Protein AF-A0A970GEF2-F1 (afdb_monomer)

Secondary structure (DSSP, 8-state):
---EEEEEEEESSS---TT-GGG-SEEEEEEE--TTTS-S---------HHHHHHTTSS--EEEEEEEEPP-SS-------HHHHHHHHH--------PPP-

pLDDT: mean 78.09, std 17.2, range [37.41, 96.44]

Mean predicted aligned error: 8.72 Å

Solvent-accessible surface area (backbone atoms only — not comparable to full-atom values): 6798 Å² total; per-residue (Å²): 111,66,31,31,41,39,36,43,37,35,16,80,48,84,73,66,46,95,89,38,75,89,36,38,78,50,75,49,76,45,82,41,67,14,51,77,80,44,62,77,89,79,89,79,90,79,86,74,53,74,74,63,53,56,54,73,75,46,98,51,72,34,77,46,81,50,78,46,68,56,90,62,102,55,92,78,89,83,89,75,52,75,66,54,58,48,43,73,74,63,68,78,78,84,83,86,82,87,81,78,89,130

Structure (mmCIF, N/CA/C/O backbone):
data_AF-A0A970GEF2-F1
#
_entry.id   AF-A0A970GEF2-F1
#
loop_
_atom_site.group_PDB
_atom_site.id
_atom_site.type_symbol
_atom_site.label_atom_id
_atom_site.label_alt_id
_atom_site.label_comp_id
_atom_site.label_asym_id
_atom_site.label_entity_id
_atom_site.label_seq_id
_atom_site.pdbx_PDB_ins_code
_atom_site.Cartn_x
_atom_site.Cartn_y
_atom_site.Cartn_z
_atom_site.occupancy
_atom_site.B_iso_or_equiv
_atom_site.auth_seq_id
_atom_site.auth_comp_id
_atom_site.auth_asym_id
_atom_site.auth_atom_id
_atom_site.pdbx_PDB_model_num
ATOM 1 N N . PRO A 1 1 ? 9.587 2.427 -17.587 1.00 60.75 1 PRO A N 1
ATOM 2 C CA . PRO A 1 1 ? 10.139 1.088 -17.905 1.00 60.75 1 PRO A CA 1
ATOM 3 C C . PRO A 1 1 ? 10.499 0.202 -16.693 1.00 60.75 1 PRO A C 1
ATOM 5 O O . PRO A 1 1 ? 10.975 -0.902 -16.916 1.00 60.75 1 PRO A O 1
ATOM 8 N N . ILE A 1 2 ? 10.264 0.628 -15.445 1.00 75.81 2 ILE A N 1
ATOM 9 C CA . ILE A 1 2 ? 10.577 -0.164 -14.243 1.00 75.81 2 ILE A CA 1
ATOM 10 C C . ILE A 1 2 ? 9.296 -0.784 -13.672 1.00 75.81 2 ILE A C 1
ATOM 12 O O . ILE A 1 2 ? 8.264 -0.109 -13.654 1.00 75.81 2 ILE A O 1
ATOM 16 N N . GLY A 1 3 ? 9.345 -2.063 -13.294 1.00 84.12 3 GLY A N 1
ATOM 17 C CA . GLY A 1 3 ? 8.289 -2.712 -12.518 1.00 84.12 3 GLY A CA 1
ATOM 18 C C . GLY A 1 3 ? 8.432 -2.410 -11.025 1.00 84.12 3 GLY A C 1
ATOM 19 O O . GLY A 1 3 ? 9.429 -1.836 -10.578 1.00 84.12 3 GLY A O 1
ATOM 20 N N . ALA A 1 4 ? 7.426 -2.767 -10.238 1.00 86.25 4 ALA A N 1
ATOM 21 C CA . ALA A 1 4 ? 7.445 -2.619 -8.790 1.00 86.25 4 ALA A CA 1
ATOM 22 C C . ALA A 1 4 ? 6.549 -3.658 -8.105 1.00 86.25 4 ALA A C 1
ATOM 24 O O . ALA A 1 4 ? 5.635 -4.209 -8.708 1.00 86.25 4 ALA A O 1
ATOM 25 N N . SER A 1 5 ? 6.764 -3.861 -6.809 1.00 88.25 5 SER A N 1
ATOM 26 C CA . SER A 1 5 ? 5.754 -4.402 -5.901 1.00 88.25 5 SER A CA 1
ATOM 27 C C . SER A 1 5 ? 5.128 -3.257 -5.108 1.00 88.25 5 SER A C 1
ATOM 29 O O . SER A 1 5 ? 5.831 -2.385 -4.586 1.00 88.25 5 SER A O 1
ATOM 31 N N . ALA A 1 6 ? 3.801 -3.256 -5.020 1.00 87.88 6 ALA A N 1
ATOM 32 C CA . ALA A 1 6 ? 3.032 -2.379 -4.156 1.00 87.88 6 ALA A CA 1
ATOM 33 C C . ALA A 1 6 ? 2.423 -3.179 -3.006 1.00 87.88 6 ALA A C 1
ATOM 35 O O . ALA A 1 6 ? 1.785 -4.209 -3.214 1.00 87.88 6 ALA A O 1
ATOM 36 N N . LYS A 1 7 ? 2.577 -2.660 -1.790 1.00 91.50 7 LYS A N 1
ATOM 37 C CA . LYS A 1 7 ? 1.964 -3.194 -0.576 1.00 91.50 7 LYS A CA 1
ATOM 38 C C . LYS A 1 7 ? 0.987 -2.182 0.007 1.00 91.50 7 LYS A C 1
ATOM 40 O O . LYS A 1 7 ? 1.318 -1.009 0.187 1.00 91.50 7 LYS A O 1
ATOM 45 N N . LEU A 1 8 ? -0.210 -2.664 0.305 1.00 90.69 8 LEU A N 1
ATOM 46 C CA . LEU A 1 8 ? -1.328 -1.947 0.901 1.00 90.69 8 LEU A CA 1
ATOM 47 C C . LEU A 1 8 ? -1.533 -2.479 2.314 1.00 90.69 8 LEU A C 1
ATOM 49 O O . LEU A 1 8 ? -1.858 -3.650 2.486 1.00 90.69 8 LEU A O 1
ATOM 53 N N . PHE A 1 9 ? -1.358 -1.631 3.316 1.00 93.81 9 PHE A N 1
ATOM 54 C CA . PHE A 1 9 ? -1.554 -1.979 4.721 1.00 93.81 9 PHE A CA 1
ATOM 55 C C . PHE A 1 9 ? -2.825 -1.309 5.221 1.00 93.81 9 PHE A C 1
ATOM 57 O O . PHE A 1 9 ? -2.968 -0.099 5.046 1.00 93.81 9 PHE A O 1
ATOM 64 N N . PHE A 1 10 ? -3.713 -2.069 5.857 1.00 93.81 10 PHE A N 1
ATOM 65 C CA . PHE A 1 10 ? -4.986 -1.571 6.377 1.00 93.81 10 PHE A CA 1
ATOM 66 C C . PHE A 1 10 ? -5.030 -1.704 7.894 1.00 93.81 10 PHE A C 1
ATOM 68 O O . PHE A 1 10 ? -4.657 -2.744 8.437 1.00 93.81 10 PHE A O 1
ATOM 75 N N . SER A 1 11 ? -5.488 -0.660 8.582 1.00 94.44 11 SER A N 1
ATOM 76 C CA . SER A 1 11 ? -5.602 -0.642 10.041 1.00 94.44 11 SER A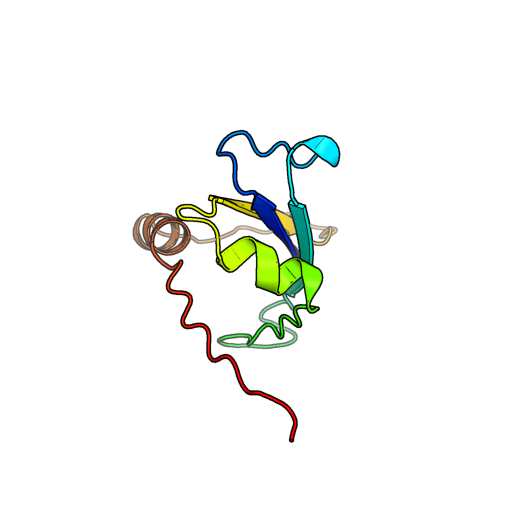 CA 1
ATOM 77 C C . SER A 1 11 ? -6.826 0.145 10.491 1.00 94.44 11 SER A C 1
ATOM 79 O O . SER A 1 11 ? -7.204 1.123 9.854 1.00 94.44 11 SER A O 1
ATOM 81 N N . THR A 1 12 ? -7.422 -0.221 11.620 1.00 93.56 12 THR A N 1
ATOM 82 C CA . THR A 1 12 ? -8.426 0.612 12.307 1.00 93.56 12 THR A CA 1
ATOM 83 C C . THR A 1 12 ? -7.789 1.712 13.161 1.00 93.56 12 THR A C 1
ATOM 85 O O . THR A 1 12 ? -8.489 2.525 13.761 1.00 93.56 12 THR A O 1
ATOM 88 N N . THR A 1 13 ? -6.453 1.772 13.204 1.00 93.00 13 THR A N 1
ATOM 89 C CA . THR A 1 13 ? -5.687 2.806 13.907 1.00 93.00 13 THR A CA 1
ATOM 90 C C . THR A 1 13 ? -4.741 3.536 12.946 1.00 93.00 13 THR A C 1
ATOM 92 O O . THR A 1 13 ? -4.265 2.947 11.975 1.00 93.00 13 THR A O 1
ATOM 95 N N . PRO A 1 14 ? -4.431 4.822 13.184 1.00 91.50 14 PRO A N 1
ATOM 96 C CA . PRO A 1 14 ? -3.645 5.618 12.238 1.00 91.50 14 PRO A CA 1
ATOM 97 C C . PRO A 1 14 ? -2.145 5.277 12.213 1.00 91.50 14 PRO A C 1
ATOM 99 O O . PRO A 1 14 ? -1.452 5.605 11.251 1.00 91.50 14 PRO A O 1
ATOM 102 N N . ALA A 1 15 ? -1.613 4.647 13.262 1.00 93.44 15 ALA A N 1
ATOM 103 C CA . ALA A 1 15 ? -0.176 4.455 13.457 1.00 93.44 15 ALA A CA 1
ATOM 104 C C 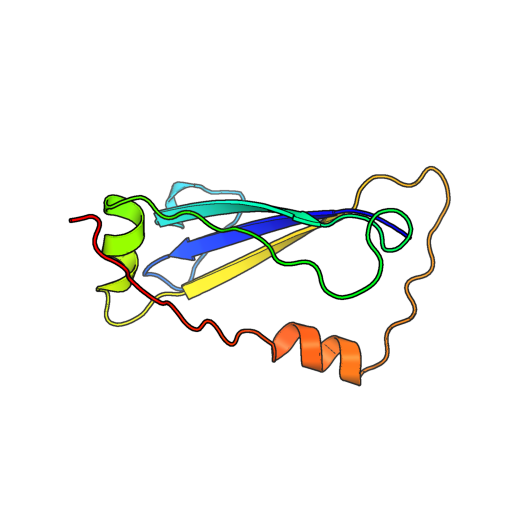. ALA A 1 15 ? 0.355 3.182 12.769 1.00 93.44 15 ALA A C 1
ATOM 106 O O . ALA A 1 15 ? 0.883 2.290 13.426 1.00 93.44 15 ALA A O 1
ATOM 107 N N . ILE A 1 16 ? 0.224 3.099 11.441 1.00 94.94 16 ILE A N 1
ATOM 108 C CA . ILE A 1 16 ? 0.695 1.947 10.655 1.00 94.94 16 ILE A CA 1
ATOM 109 C C . ILE A 1 16 ? 2.221 1.994 10.485 1.00 94.94 16 ILE A C 1
ATOM 111 O O . ILE A 1 16 ? 2.740 2.895 9.820 1.00 94.94 16 ILE A O 1
ATOM 115 N N . ASP A 1 17 ? 2.928 0.982 10.988 1.00 94.12 17 ASP A N 1
ATOM 116 C CA . ASP A 1 17 ? 4.343 0.704 10.718 1.00 94.12 17 ASP A CA 1
ATOM 117 C C . ASP A 1 17 ? 4.477 -0.538 9.823 1.00 94.12 17 ASP A C 1
ATOM 119 O O . ASP A 1 17 ? 4.143 -1.660 10.203 1.00 94.12 17 ASP A O 1
ATOM 123 N N . THR A 1 18 ? 5.013 -0.347 8.616 1.00 92.25 18 THR A N 1
ATOM 124 C CA . THR A 1 18 ? 5.153 -1.413 7.611 1.00 92.25 18 THR A CA 1
ATOM 125 C C . THR A 1 18 ? 6.133 -2.510 8.025 1.00 92.25 18 THR A C 1
ATOM 127 O O . THR A 1 18 ? 6.112 -3.588 7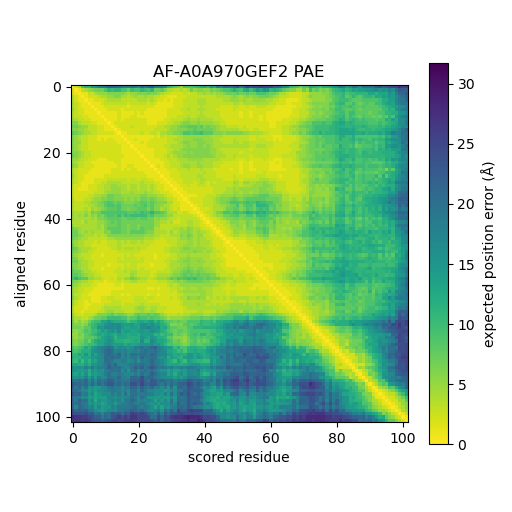.436 1.00 92.25 18 THR A O 1
ATOM 130 N N . ASN A 1 19 ? 6.984 -2.251 9.023 1.00 93.56 19 ASN A N 1
ATOM 131 C CA . ASN A 1 19 ? 7.937 -3.221 9.560 1.00 93.56 19 ASN A CA 1
ATOM 132 C C . ASN A 1 19 ? 7.406 -3.955 10.801 1.00 93.56 19 ASN A C 1
ATOM 134 O O . ASN A 1 19 ? 8.049 -4.895 11.266 1.00 93.56 19 ASN A O 1
ATOM 138 N N . ASN A 1 20 ? 6.246 -3.555 11.333 1.00 95.06 20 ASN A N 1
ATOM 139 C CA . ASN A 1 20 ? 5.654 -4.145 12.528 1.00 95.06 20 ASN A CA 1
ATOM 140 C C . ASN A 1 20 ? 4.227 -4.663 12.250 1.00 95.06 20 ASN A C 1
ATOM 142 O O . ASN A 1 20 ? 3.271 -3.880 12.283 1.00 95.06 20 ASN A O 1
ATOM 146 N N . PRO A 1 21 ? 4.057 -5.987 12.056 1.00 94.94 21 PRO A N 1
ATOM 147 C CA . PRO A 1 21 ? 2.765 -6.618 11.781 1.00 94.94 21 PRO A CA 1
ATOM 148 C C . PRO A 1 21 ? 1.666 -6.372 12.814 1.00 94.94 21 PRO A C 1
ATOM 150 O O . PRO A 1 21 ? 0.494 -6.466 12.481 1.00 94.94 21 PRO A O 1
ATOM 153 N N . SER A 1 22 ? 2.017 -6.021 14.054 1.00 96.06 22 SER A N 1
ATOM 154 C CA . SER A 1 22 ? 1.025 -5.719 15.096 1.00 96.06 22 SER A CA 1
ATOM 155 C C . SER A 1 22 ? 0.299 -4.380 14.907 1.00 96.06 22 SER A C 1
ATOM 157 O O . SER A 1 22 ? -0.683 -4.117 15.595 1.00 96.06 22 SER A O 1
ATOM 159 N N . THR A 1 23 ? 0.773 -3.523 13.996 1.00 96.12 23 THR A N 1
ATOM 160 C CA . THR A 1 23 ? 0.229 -2.166 13.792 1.00 96.12 23 THR A CA 1
ATOM 161 C C . THR A 1 23 ? -0.831 -2.080 12.690 1.00 96.12 23 THR A C 1
ATOM 163 O O . THR A 1 23 ? -1.449 -1.029 12.493 1.00 96.12 23 THR A O 1
ATOM 166 N N . TYR A 1 24 ? -1.068 -3.177 11.968 1.00 96.44 24 TYR A N 1
ATOM 167 C CA . TYR A 1 24 ? -2.065 -3.263 10.908 1.00 96.44 24 TYR A CA 1
ATOM 168 C C . TYR A 1 24 ? -2.892 -4.544 11.023 1.00 96.44 24 TYR A C 1
ATOM 170 O O . TYR A 1 24 ? -2.436 -5.553 11.551 1.00 96.44 24 TYR A O 1
ATOM 178 N N . ASN A 1 25 ? -4.127 -4.504 10.525 1.00 96.44 25 ASN A N 1
ATOM 179 C CA . ASN A 1 25 ? -5.031 -5.649 10.536 1.00 96.44 25 ASN A CA 1
ATOM 180 C C . ASN A 1 25 ? -4.668 -6.662 9.446 1.00 96.44 25 ASN A C 1
ATOM 182 O O . ASN A 1 25 ? -4.678 -7.862 9.699 1.00 96.44 25 ASN A O 1
ATOM 18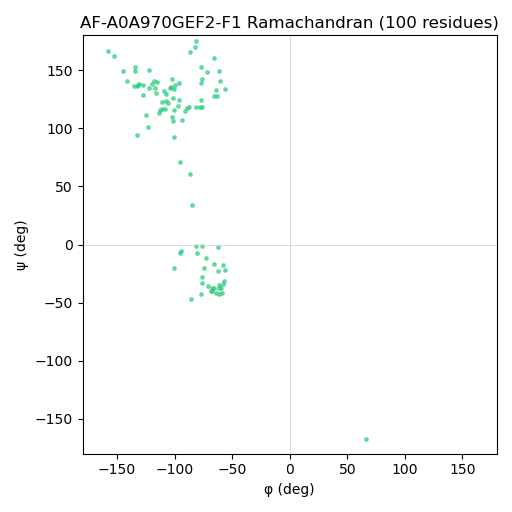6 N N . PHE A 1 26 ? -4.350 -6.185 8.239 1.00 95.88 26 PHE A N 1
ATOM 187 C CA . PHE A 1 26 ? -3.907 -7.032 7.131 1.00 95.88 26 PHE A CA 1
ATOM 188 C C . PHE A 1 26 ? -3.105 -6.240 6.090 1.00 95.88 26 PHE A C 1
ATOM 190 O O . PHE A 1 26 ? -3.096 -5.003 6.085 1.00 95.88 26 PHE A O 1
ATOM 197 N N . MET A 1 27 ? -2.427 -6.975 5.205 1.00 95.06 27 MET A N 1
ATOM 198 C CA . MET A 1 27 ? -1.637 -6.437 4.099 1.00 95.06 27 MET A CA 1
ATOM 199 C C . MET A 1 27 ? -2.004 -7.145 2.792 1.00 95.06 27 MET A C 1
ATOM 201 O O . MET A 1 27 ? -2.161 -8.367 2.769 1.00 95.06 27 MET A O 1
ATOM 205 N N . LYS A 1 28 ? -2.129 -6.377 1.707 1.00 92.88 28 LYS A N 1
ATOM 206 C CA . LYS A 1 28 ? -2.238 -6.895 0.340 1.00 92.88 28 LYS A CA 1
ATOM 207 C C . LYS A 1 28 ? -1.042 -6.470 -0.484 1.00 92.88 28 LYS A C 1
ATOM 209 O O . LYS A 1 28 ? -0.605 -5.327 -0.401 1.00 92.88 28 LYS A O 1
ATOM 214 N N . GLU A 1 29 ? -0.553 -7.388 -1.300 1.00 91.25 29 GLU A N 1
ATOM 215 C CA . GLU A 1 29 ? 0.562 -7.160 -2.207 1.00 91.25 29 GLU A CA 1
ATOM 216 C C . GLU A 1 29 ? 0.097 -7.339 -3.647 1.00 91.25 29 GLU A C 1
ATOM 218 O O . GLU A 1 29 ? -0.702 -8.227 -3.947 1.00 91.25 29 GLU A O 1
ATOM 223 N N . ALA A 1 30 ? 0.602 -6.484 -4.527 1.00 87.75 30 ALA A N 1
ATOM 224 C CA . ALA A 1 30 ? 0.336 -6.534 -5.948 1.00 87.75 30 ALA A CA 1
ATOM 225 C C . ALA A 1 30 ? 1.589 -6.191 -6.749 1.00 87.75 30 ALA A C 1
ATOM 227 O O . ALA A 1 30 ? 2.332 -5.270 -6.403 1.00 87.75 30 ALA A O 1
ATOM 228 N N . ALA A 1 31 ? 1.785 -6.907 -7.852 1.00 88.00 31 ALA A N 1
ATOM 229 C CA . ALA A 1 31 ? 2.794 -6.559 -8.837 1.00 88.00 31 ALA A CA 1
ATOM 230 C C . ALA A 1 31 ? 2.303 -5.391 -9.706 1.00 88.00 31 ALA A C 1
ATOM 232 O O . ALA A 1 31 ? 1.147 -5.352 -10.124 1.00 88.00 31 ALA A O 1
ATOM 233 N N . ILE A 1 32 ? 3.206 -4.459 -9.987 1.00 85.94 32 ILE A N 1
ATOM 234 C CA . ILE A 1 32 ? 3.055 -3.388 -10.965 1.00 85.94 32 ILE A CA 1
ATOM 235 C C . ILE A 1 32 ? 4.066 -3.678 -12.061 1.00 85.94 32 ILE A C 1
ATOM 237 O O . ILE A 1 32 ? 5.276 -3.612 -11.843 1.00 85.94 32 ILE A O 1
ATOM 241 N N . TYR A 1 33 ? 3.582 -3.999 -13.249 1.00 87.00 33 TYR A N 1
ATOM 242 C CA . TYR A 1 33 ? 4.460 -4.312 -14.359 1.00 87.00 33 TYR A CA 1
ATOM 243 C C . TYR A 1 33 ? 5.062 -3.045 -14.951 1.00 87.00 33 TYR A C 1
ATOM 245 O O . TYR A 1 33 ? 4.481 -1.959 -14.903 1.00 87.00 33 TYR A O 1
ATOM 253 N N . SER A 1 34 ? 6.240 -3.173 -15.552 1.00 83.94 34 SER A N 1
ATOM 254 C CA . SER A 1 34 ? 6.810 -2.055 -16.294 1.00 83.94 34 SER A CA 1
ATOM 255 C C . SER A 1 34 ? 5.904 -1.649 -17.461 1.00 83.94 34 SER A C 1
ATOM 257 O O . SER A 1 34 ? 5.295 -2.500 -18.106 1.00 83.94 34 SER A O 1
ATOM 259 N N . ALA A 1 35 ? 5.911 -0.362 -17.816 1.00 80.94 35 ALA A N 1
ATOM 260 C CA . ALA A 1 35 ? 5.215 0.139 -19.009 1.00 80.94 35 ALA A CA 1
ATOM 261 C C . ALA A 1 35 ? 5.671 -0.530 -20.326 1.00 80.94 35 ALA A C 1
ATOM 263 O O . ALA A 1 35 ? 4.976 -0.447 -21.331 1.00 80.94 35 ALA A O 1
ATOM 264 N N . ASN A 1 36 ? 6.839 -1.186 -20.325 1.00 84.50 36 ASN A N 1
ATOM 265 C CA . ASN A 1 36 ? 7.323 -1.955 -21.470 1.00 84.50 36 ASN A CA 1
ATOM 266 C C . ASN A 1 36 ? 6.600 -3.304 -21.594 1.00 84.50 36 ASN A C 1
ATOM 268 O O . ASN A 1 36 ? 6.438 -3.805 -22.701 1.00 84.50 36 ASN A O 1
ATOM 272 N N . LEU A 1 37 ? 6.223 -3.904 -20.461 1.00 85.19 37 LEU A N 1
ATOM 273 C CA . LEU A 1 37 ? 5.514 -5.180 -20.414 1.00 85.19 37 LEU A CA 1
ATOM 274 C C . LEU A 1 37 ? 4.004 -4.968 -20.551 1.00 85.19 37 LEU A C 1
ATOM 276 O O . LEU A 1 37 ? 3.353 -5.650 -21.335 1.00 85.19 37 LEU A O 1
ATOM 280 N N . GLN A 1 38 ? 3.466 -4.015 -19.793 1.00 85.06 38 GLN A N 1
ATOM 281 C CA . GLN A 1 38 ? 2.057 -3.664 -19.812 1.00 85.06 38 GLN A CA 1
ATOM 282 C C . GLN A 1 38 ? 1.929 -2.140 -19.902 1.00 85.06 38 GLN A C 1
ATOM 284 O O . GLN A 1 38 ? 2.024 -1.454 -18.875 1.00 85.06 38 GLN A O 1
ATOM 289 N N . PRO A 1 39 ? 1.782 -1.599 -21.126 1.00 78.62 39 PRO A N 1
ATOM 290 C CA . PRO A 1 39 ? 1.518 -0.181 -21.308 1.00 78.62 39 PRO A CA 1
ATOM 291 C C . PRO A 1 39 ? 0.137 0.180 -20.740 1.00 78.62 39 PRO A C 1
ATOM 293 O O . PRO A 1 39 ? -0.724 -0.684 -20.574 1.00 78.62 39 PRO A O 1
ATOM 296 N N . ASP A 1 40 ? -0.060 1.468 -20.466 1.00 81.12 40 ASP A N 1
ATOM 297 C CA . ASP A 1 40 ? -1.311 2.047 -19.959 1.00 81.12 40 ASP A CA 1
ATOM 298 C C . ASP A 1 40 ? -1.711 1.607 -18.533 1.00 81.12 40 ASP A C 1
ATOM 300 O O . ASP A 1 40 ? -0.895 1.116 -17.747 1.00 81.12 40 ASP A O 1
ATOM 304 N N . PHE A 1 41 ? -2.959 1.894 -18.140 1.00 78.62 41 PHE A N 1
ATOM 305 C CA . PHE A 1 41 ? -3.469 1.611 -16.799 1.00 78.62 41 PHE A CA 1
ATOM 306 C C . PHE A 1 41 ? -3.513 0.106 -16.515 1.00 78.62 41 PHE A C 1
ATOM 308 O O . PHE A 1 41 ? -4.043 -0.682 -17.299 1.00 78.62 41 PHE A O 1
ATOM 315 N N . GLN A 1 42 ? -3.011 -0.281 -15.343 1.00 77.19 42 GLN A N 1
ATOM 316 C CA . GLN A 1 42 ? -3.015 -1.665 -14.880 1.00 77.19 42 GLN A CA 1
ATOM 317 C C . GLN A 1 42 ? -4.066 -1.837 -13.789 1.00 77.19 42 GLN A C 1
ATOM 319 O O . GLN A 1 42 ? -4.017 -1.176 -12.751 1.00 77.19 42 GLN A O 1
ATOM 324 N N . ASN A 1 43 ? -5.016 -2.740 -14.028 1.00 79.19 43 ASN A N 1
ATOM 325 C CA . ASN A 1 43 ? -5.971 -3.145 -13.006 1.00 79.19 43 ASN A CA 1
ATOM 326 C C . ASN A 1 43 ? -5.288 -4.116 -12.045 1.00 79.19 43 ASN A C 1
ATOM 328 O O . ASN A 1 43 ? -4.778 -5.156 -12.460 1.00 79.19 43 ASN A O 1
ATOM 332 N N . VAL A 1 44 ? -5.308 -3.778 -10.761 1.00 73.56 44 VAL A N 1
ATOM 333 C CA . VAL A 1 44 ? -4.801 -4.637 -9.695 1.00 73.56 44 VAL A CA 1
ATOM 334 C C . VAL A 1 44 ? -5.983 -5.329 -9.031 1.00 73.56 44 VAL A C 1
ATOM 336 O O . VAL A 1 44 ? -6.823 -4.678 -8.412 1.00 73.56 44 VAL A O 1
ATOM 339 N N . ASN A 1 45 ? -6.039 -6.655 -9.146 1.00 75.00 45 ASN A N 1
ATOM 340 C CA . ASN A 1 45 ? -7.062 -7.449 -8.477 1.00 75.00 45 ASN A CA 1
ATOM 341 C C . ASN A 1 45 ? -6.702 -7.620 -6.999 1.00 75.00 45 ASN A C 1
ATOM 343 O O . ASN A 1 45 ? -5.677 -8.212 -6.663 1.00 75.00 45 ASN A O 1
ATOM 347 N N . LEU A 1 46 ? -7.565 -7.118 -6.118 1.00 77.50 46 LEU A N 1
ATOM 348 C CA . LEU A 1 46 ? -7.458 -7.297 -4.674 1.00 77.50 46 LEU A CA 1
ATOM 349 C C . LEU A 1 46 ? -8.617 -8.168 -4.204 1.00 77.50 46 LEU A C 1
ATOM 351 O O . LEU A 1 46 ? -9.774 -7.769 -4.290 1.00 77.50 46 LEU A O 1
ATOM 355 N N . THR A 1 47 ? -8.305 -9.349 -3.683 1.00 86.69 47 THR A N 1
ATOM 356 C CA . THR A 1 47 ? -9.303 -10.238 -3.084 1.00 86.69 47 THR A CA 1
ATOM 357 C C . THR A 1 47 ? -9.231 -10.121 -1.573 1.00 86.69 47 THR A C 1
ATOM 359 O O . THR A 1 47 ? -8.156 -10.298 -0.994 1.00 86.69 47 THR A O 1
ATOM 362 N N . LEU A 1 48 ? -10.367 -9.828 -0.944 1.00 87.94 48 LEU A N 1
ATOM 363 C CA . LEU A 1 48 ? -10.511 -9.770 0.506 1.00 87.94 48 LEU A CA 1
ATOM 364 C C . LEU A 1 48 ? -11.231 -11.025 0.997 1.00 87.94 48 LEU A C 1
ATOM 366 O O . LEU A 1 48 ? -12.242 -11.426 0.423 1.00 87.94 48 LEU A O 1
ATOM 370 N N . ASN A 1 49 ? -10.723 -11.638 2.061 1.00 91.62 49 ASN A N 1
ATOM 371 C CA . ASN A 1 49 ? -11.453 -12.676 2.777 1.00 91.62 49 ASN A CA 1
ATOM 372 C C . ASN A 1 49 ? -12.460 -12.051 3.762 1.00 91.62 49 ASN A C 1
ATOM 374 O O . ASN A 1 49 ? -12.510 -10.835 3.954 1.00 91.62 49 ASN A O 1
ATOM 378 N N . LYS A 1 50 ? -13.271 -12.895 4.405 1.00 91.19 50 LYS A N 1
ATOM 379 C CA . LYS A 1 50 ? -14.318 -12.447 5.330 1.00 91.19 50 LYS A CA 1
ATOM 380 C C . LYS A 1 50 ? -13.781 -11.626 6.509 1.00 91.19 50 LYS A C 1
ATOM 382 O O . LYS A 1 50 ? -14.388 -10.621 6.864 1.00 91.19 50 LYS A O 1
ATOM 387 N N . ASP A 1 51 ? -12.662 -12.029 7.100 1.00 92.94 51 ASP A N 1
ATOM 388 C CA . ASP A 1 51 ? -12.084 -11.336 8.256 1.00 92.94 51 ASP A CA 1
ATOM 389 C C . ASP A 1 51 ? -11.487 -9.982 7.856 1.00 92.94 51 ASP A C 1
ATOM 391 O O . ASP A 1 51 ? -11.621 -9.000 8.583 1.00 92.94 51 ASP A O 1
ATOM 395 N N . GLU A 1 52 ? -10.907 -9.895 6.659 1.00 93.56 52 GLU A N 1
ATOM 396 C CA . GLU A 1 52 ? -10.416 -8.643 6.079 1.00 93.56 52 GLU A CA 1
ATOM 397 C C . GLU A 1 52 ? -11.568 -7.692 5.725 1.00 93.56 52 GLU A C 1
ATOM 399 O O . GLU A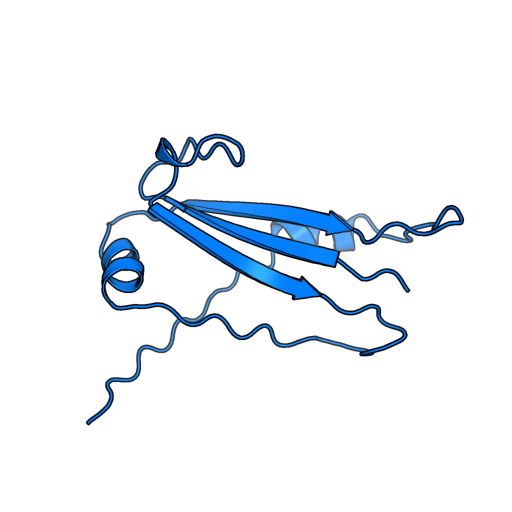 1 52 ? -11.480 -6.494 5.988 1.00 93.56 52 GLU A O 1
ATOM 404 N N . LEU A 1 53 ? -12.680 -8.211 5.189 1.00 91.00 53 LEU A N 1
ATOM 405 C CA . LEU A 1 53 ? -13.893 -7.423 4.945 1.00 91.00 53 LEU A CA 1
ATOM 406 C C . LEU A 1 53 ? -14.476 -6.854 6.243 1.00 91.00 53 LEU A C 1
ATOM 408 O O . LEU A 1 53 ? -14.916 -5.706 6.259 1.00 91.00 53 LEU A O 1
ATOM 412 N N . ASN A 1 54 ? -14.426 -7.614 7.341 1.00 91.31 54 ASN A N 1
ATOM 413 C CA . ASN A 1 54 ? -14.916 -7.154 8.642 1.00 91.31 54 ASN A CA 1
ATOM 414 C C . ASN A 1 54 ? -14.151 -5.927 9.170 1.00 91.31 54 ASN A C 1
ATOM 416 O O . ASN A 1 54 ? -14.704 -5.156 9.946 1.00 91.31 54 ASN A O 1
ATOM 420 N N . VAL A 1 55 ? -12.913 -5.674 8.733 1.00 90.06 55 VAL A N 1
ATOM 421 C CA . VAL A 1 55 ? -12.182 -4.450 9.115 1.00 90.06 55 VAL A CA 1
ATOM 422 C C . VAL A 1 55 ? -12.922 -3.195 8.642 1.00 90.06 55 VAL A C 1
ATOM 424 O O . VAL A 1 55 ? -12.969 -2.198 9.366 1.00 90.06 55 VAL A O 1
ATOM 427 N N . PHE A 1 56 ? -13.573 -3.263 7.478 1.00 88.88 56 PHE A N 1
ATOM 428 C CA . PHE A 1 56 ? -14.328 -2.156 6.885 1.00 88.88 56 PHE A CA 1
ATOM 429 C C . PHE A 1 56 ? -15.688 -1.892 7.542 1.00 88.88 56 PHE A C 1
ATOM 431 O O . PHE A 1 56 ? -16.362 -0.942 7.156 1.00 88.88 56 PHE A O 1
ATOM 438 N N . THR A 1 57 ? -16.091 -2.666 8.556 1.00 89.50 57 THR A N 1
ATOM 439 C CA . THR A 1 57 ? -17.250 -2.307 9.394 1.00 89.50 57 THR A CA 1
ATOM 440 C C . THR A 1 57 ? -16.897 -1.283 10.474 1.00 89.50 57 THR A C 1
ATOM 442 O O . THR A 1 57 ? -17.779 -0.824 11.196 1.00 89.50 57 THR A O 1
ATOM 445 N N . SER A 1 58 ? -15.612 -0.956 10.632 1.00 88.19 58 SER A N 1
ATOM 446 C CA . SER A 1 58 ? -15.141 0.063 11.571 1.00 88.19 58 SER A CA 1
ATOM 447 C C . SER A 1 58 ? -15.510 1.465 11.087 1.00 88.19 58 SER A C 1
ATOM 449 O O . SER A 1 58 ? -15.518 1.723 9.887 1.00 88.19 58 SER A O 1
ATOM 451 N N . GLU A 1 59 ? -15.755 2.394 12.018 1.00 89.25 59 GLU A N 1
ATOM 452 C CA . GLU A 1 59 ? -16.083 3.793 11.685 1.00 89.25 59 GLU A CA 1
ATOM 453 C C . GLU A 1 59 ? -14.982 4.464 10.850 1.00 89.25 59 GLU A C 1
ATOM 455 O O . GLU A 1 59 ? -15.260 5.285 9.977 1.00 89.25 59 GLU A O 1
ATOM 460 N N . GLN A 1 60 ? -13.723 4.098 11.106 1.00 88.69 60 GLN A N 1
ATOM 461 C CA . GLN A 1 60 ? -12.561 4.606 10.390 1.00 88.69 60 GLN A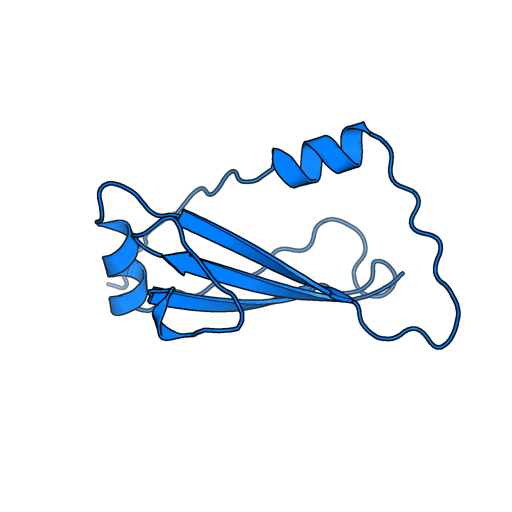 CA 1
ATOM 462 C C . GLN A 1 60 ? -11.607 3.464 10.045 1.00 88.69 60 GLN A C 1
ATOM 464 O O . GLN A 1 60 ? -11.302 2.610 10.880 1.00 88.69 60 GLN A O 1
ATOM 469 N N . VAL A 1 61 ? -11.107 3.488 8.811 1.00 89.88 61 VAL A N 1
ATOM 470 C CA . VAL A 1 61 ? -10.053 2.597 8.324 1.00 89.88 61 VAL A CA 1
ATOM 471 C C . VAL A 1 61 ? -8.955 3.453 7.709 1.00 89.88 61 VAL A C 1
ATOM 473 O O . VAL A 1 61 ? -9.207 4.312 6.865 1.00 89.88 61 VAL A O 1
ATOM 476 N N . PHE A 1 62 ? -7.728 3.208 8.138 1.00 90.38 62 PHE A N 1
ATOM 477 C CA . PHE A 1 62 ? -6.516 3.855 7.669 1.00 90.38 62 PHE A CA 1
ATOM 478 C C . PHE A 1 62 ? -5.785 2.928 6.708 1.00 90.38 62 PHE A C 1
ATOM 480 O O . PHE A 1 62 ? -5.735 1.713 6.909 1.00 90.38 62 PHE A O 1
ATOM 487 N N . MET A 1 63 ? -5.189 3.515 5.672 1.00 90.12 63 MET A N 1
ATOM 488 C CA . MET A 1 63 ? -4.423 2.786 4.671 1.00 90.12 63 MET A CA 1
ATOM 489 C C . MET A 1 63 ? -3.034 3.398 4.514 1.00 90.12 63 MET A C 1
ATOM 491 O O . MET A 1 63 ? -2.893 4.620 4.444 1.00 90.12 63 MET A O 1
ATOM 495 N N . ARG A 1 64 ? -2.007 2.551 4.414 1.00 87.50 64 ARG A N 1
ATOM 496 C CA . ARG A 1 64 ? -0.644 2.960 4.057 1.00 87.50 64 ARG A CA 1
ATOM 497 C C . ARG A 1 6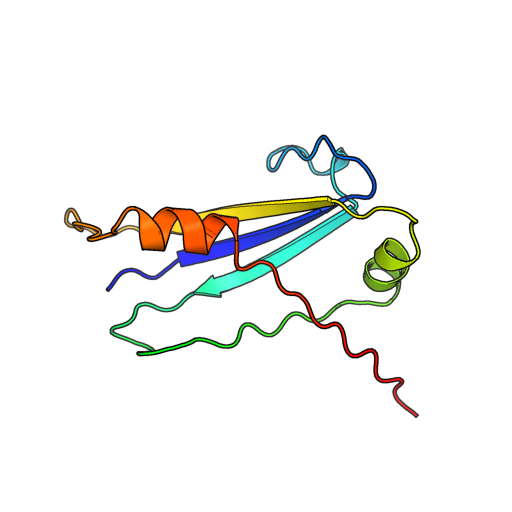4 ? -0.178 2.212 2.814 1.00 87.50 64 ARG A C 1
ATOM 499 O O . ARG A 1 64 ? -0.337 1.000 2.721 1.00 87.50 64 ARG A O 1
ATOM 506 N N . LEU A 1 65 ? 0.416 2.949 1.879 1.00 86.88 65 LEU A N 1
ATOM 507 C CA . LEU A 1 65 ? 1.031 2.427 0.658 1.00 86.88 65 LEU A CA 1
ATOM 508 C C . LEU A 1 65 ? 2.547 2.323 0.840 1.00 86.88 65 LEU A C 1
ATOM 510 O O . LEU A 1 65 ? 3.173 3.254 1.353 1.00 86.88 65 LEU A O 1
ATOM 514 N N . ALA A 1 66 ? 3.137 1.227 0.375 1.00 85.69 66 ALA A N 1
ATOM 515 C CA . ALA A 1 66 ? 4.579 1.089 0.207 1.00 85.69 66 ALA A CA 1
ATOM 516 C C . ALA A 1 66 ? 4.886 0.532 -1.183 1.00 85.69 66 ALA A C 1
ATOM 518 O O . ALA A 1 66 ? 4.227 -0.401 -1.633 1.00 85.69 66 ALA A O 1
ATOM 519 N N . PHE A 1 67 ? 5.900 1.086 -1.842 1.00 84.88 67 PHE A N 1
ATOM 520 C CA . PHE A 1 67 ? 6.356 0.634 -3.152 1.00 84.88 67 PHE A CA 1
ATOM 521 C C . PHE A 1 67 ? 7.809 0.185 -3.060 1.00 84.88 67 PHE A C 1
ATOM 523 O O . PHE A 1 67 ? 8.630 0.846 -2.422 1.00 84.88 67 PHE A O 1
ATOM 530 N N . SER A 1 68 ? 8.123 -0.924 -3.717 1.00 84.44 68 SER A N 1
ATOM 531 C CA . SER A 1 68 ? 9.481 -1.414 -3.914 1.00 84.44 68 SER A CA 1
ATOM 532 C C . SER A 1 68 ? 9.693 -1.596 -5.408 1.00 84.44 68 SER A C 1
ATOM 534 O O . SER A 1 68 ? 9.038 -2.427 -6.029 1.00 84.44 68 SER A O 1
ATOM 536 N N . PHE A 1 69 ? 10.550 -0.766 -5.996 1.00 85.31 69 PHE A N 1
ATOM 537 C CA . PHE A 1 69 ? 10.876 -0.861 -7.414 1.00 85.31 69 PHE A CA 1
ATOM 538 C C . PHE A 1 69 ? 11.824 -2.031 -7.657 1.00 85.31 69 PHE A C 1
ATOM 540 O O . PHE A 1 69 ? 12.718 -2.283 -6.848 1.00 85.31 69 PHE A O 1
ATOM 547 N N . GLU A 1 70 ? 11.625 -2.727 -8.771 1.00 83.62 70 GLU A N 1
ATOM 548 C CA . GLU A 1 70 ? 12.537 -3.781 -9.207 1.00 83.62 70 GLU A CA 1
ATOM 549 C C . GLU A 1 70 ? 13.932 -3.201 -9.446 1.00 83.62 70 GLU A C 1
ATOM 551 O O . GLU A 1 70 ? 14.074 -2.093 -9.965 1.00 83.62 70 GLU A O 1
ATOM 556 N N . GLU A 1 71 ? 14.975 -3.936 -9.067 1.00 80.94 71 GLU A N 1
ATOM 557 C CA . GLU A 1 71 ? 16.340 -3.475 -9.291 1.00 80.94 71 GLU A CA 1
ATOM 558 C C . GLU A 1 71 ? 16.613 -3.336 -10.791 1.00 80.94 71 GLU A C 1
ATOM 560 O O . GLU A 1 71 ? 16.427 -4.265 -11.579 1.00 80.94 71 GLU A O 1
ATOM 565 N N . THR A 1 72 ? 17.101 -2.165 -11.186 1.00 70.62 72 THR A N 1
ATOM 566 C CA . THR A 1 72 ? 17.593 -1.929 -12.536 1.00 70.62 72 THR A CA 1
ATOM 567 C C . THR A 1 72 ? 19.107 -1.829 -12.484 1.00 70.62 72 THR A C 1
ATOM 569 O O . THR A 1 72 ? 19.648 -0.967 -11.797 1.00 70.62 72 THR A O 1
ATOM 572 N N . GLY A 1 73 ? 19.809 -2.662 -13.257 1.00 75.31 73 GLY A N 1
ATOM 573 C CA . GLY A 1 73 ? 21.280 -2.638 -13.345 1.00 75.31 73 GLY A CA 1
ATOM 574 C C . GLY A 1 73 ? 21.870 -1.327 -13.894 1.00 75.31 73 GLY A C 1
ATOM 575 O O . GLY A 1 73 ? 23.085 -1.179 -13.985 1.0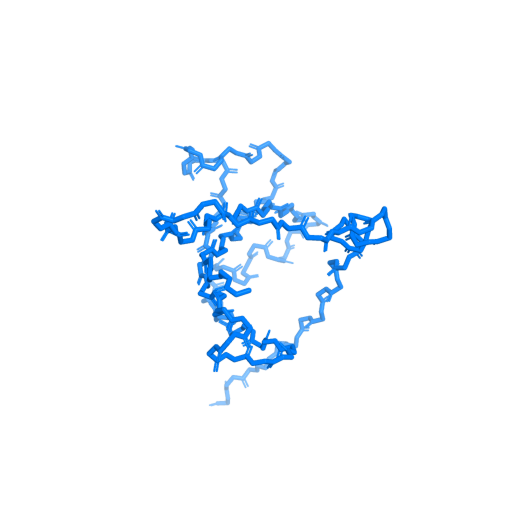0 75.31 73 GLY A O 1
ATOM 576 N N . THR A 1 74 ? 21.019 -0.369 -14.265 1.00 76.19 74 THR A N 1
ATOM 577 C CA . THR A 1 74 ? 21.372 0.985 -14.691 1.00 76.19 74 THR A CA 1
ATOM 578 C C . THR A 1 74 ? 20.467 2.006 -13.999 1.00 76.19 74 THR A C 1
ATOM 580 O O . THR A 1 74 ? 19.293 1.699 -13.773 1.00 76.19 74 THR A O 1
ATOM 583 N N . PRO A 1 75 ? 20.942 3.235 -13.723 1.00 75.69 75 PRO A N 1
ATOM 584 C CA . PRO A 1 75 ? 20.086 4.308 -13.225 1.00 75.69 75 PRO A CA 1
ATOM 585 C C . PRO A 1 75 ? 18.900 4.568 -14.161 1.00 75.69 75 PRO A C 1
ATOM 587 O O . PRO A 1 75 ? 19.075 4.682 -15.374 1.00 75.69 75 PRO A O 1
ATOM 590 N N . VAL A 1 76 ? 17.698 4.696 -13.596 1.00 68.12 76 VAL A N 1
ATOM 591 C CA . VAL A 1 76 ? 16.486 5.077 -14.333 1.00 68.12 76 VAL A CA 1
ATOM 592 C C . VAL A 1 76 ? 16.062 6.472 -13.900 1.00 68.12 76 VAL A C 1
ATOM 594 O O . VAL A 1 76 ? 15.810 6.721 -12.722 1.00 68.12 76 VAL A O 1
ATOM 597 N N . THR A 1 77 ? 15.961 7.395 -14.855 1.00 73.81 77 THR A N 1
ATOM 598 C CA . THR A 1 77 ? 15.408 8.728 -14.606 1.00 73.81 77 THR A CA 1
ATOM 599 C C . THR A 1 77 ? 13.887 8.661 -14.640 1.00 73.81 77 THR A C 1
ATOM 601 O O . THR A 1 77 ? 13.287 8.323 -15.659 1.00 73.81 77 THR A O 1
ATOM 604 N N . ILE A 1 78 ? 13.257 8.987 -13.512 1.00 67.75 78 ILE A N 1
ATOM 605 C CA . ILE A 1 78 ? 11.805 9.129 -13.419 1.00 67.75 78 ILE A CA 1
ATOM 606 C C . ILE A 1 78 ? 11.460 10.581 -13.744 1.00 67.75 78 ILE A C 1
ATOM 608 O O . ILE A 1 78 ? 11.872 11.500 -13.037 1.00 67.75 78 ILE A O 1
ATOM 612 N N . HIS A 1 79 ? 10.702 10.785 -14.818 1.00 70.31 79 HIS A N 1
ATOM 613 C CA . HIS A 1 79 ? 10.168 12.093 -15.179 1.00 70.31 79 HIS A CA 1
ATOM 614 C C . HIS A 1 79 ? 8.767 12.227 -14.582 1.00 70.31 79 HIS A C 1
ATOM 616 O O . HIS A 1 79 ? 7.838 11.572 -15.045 1.00 70.31 79 HIS A O 1
ATOM 622 N N . ALA A 1 80 ? 8.632 13.047 -13.541 1.00 62.56 80 ALA A N 1
ATOM 623 C CA . ALA A 1 80 ? 7.360 13.346 -12.895 1.00 62.56 80 ALA A CA 1
ATOM 624 C C . ALA A 1 80 ? 7.224 14.859 -12.694 1.00 62.56 80 ALA A C 1
ATOM 626 O O . ALA A 1 80 ? 8.170 15.535 -12.287 1.00 62.56 80 ALA A O 1
ATOM 627 N N . SER A 1 81 ? 6.044 15.392 -12.984 1.00 64.31 81 SER A N 1
ATOM 628 C CA . SER A 1 81 ? 5.660 16.769 -12.701 1.00 64.31 81 SER A CA 1
ATOM 629 C C . SER A 1 81 ? 5.096 16.909 -11.282 1.00 64.31 81 SER A C 1
ATOM 631 O O . SER A 1 81 ? 4.702 15.935 -10.637 1.00 64.31 81 SER A O 1
ATOM 633 N N . THR A 1 82 ? 4.978 18.146 -10.793 1.00 65.31 82 THR A N 1
ATOM 634 C CA . THR A 1 82 ? 4.286 18.433 -9.523 1.00 65.31 82 THR A CA 1
ATOM 635 C C . THR A 1 82 ? 2.841 17.921 -9.527 1.00 65.31 82 THR A C 1
ATOM 637 O O . THR A 1 82 ? 2.336 17.493 -8.491 1.00 65.31 82 THR A O 1
ATOM 640 N N . MET A 1 83 ? 2.184 17.909 -10.692 1.00 58.84 83 MET A N 1
ATOM 641 C CA . MET A 1 83 ? 0.847 17.337 -10.842 1.00 58.84 83 MET A CA 1
ATOM 642 C C . MET A 1 83 ? 0.855 15.821 -10.656 1.00 58.84 83 MET A C 1
ATOM 644 O O . MET A 1 83 ? -0.057 15.305 -10.025 1.00 58.84 83 MET A O 1
ATOM 648 N N . ASP A 1 84 ? 1.882 15.109 -11.119 1.00 56.09 84 ASP A N 1
ATOM 649 C CA . ASP A 1 84 ? 2.008 13.659 -10.908 1.00 56.09 84 ASP A CA 1
ATOM 650 C C . ASP A 1 84 ? 2.201 13.331 -9.420 1.00 56.09 84 ASP A C 1
ATOM 652 O O . ASP A 1 84 ? 1.592 12.402 -8.892 1.00 56.09 84 ASP A O 1
ATOM 656 N N . TYR A 1 85 ? 2.958 14.162 -8.698 1.00 53.44 85 TYR A N 1
ATOM 657 C CA . TYR A 1 85 ? 3.111 14.046 -7.245 1.00 53.44 85 TYR A CA 1
ATOM 658 C C . TYR A 1 85 ? 1.793 14.281 -6.482 1.00 53.44 85 TYR A C 1
ATOM 660 O O . TYR A 1 85 ? 1.475 13.552 -5.539 1.00 53.44 85 TYR A O 1
ATOM 668 N N . ILE A 1 86 ? 1.004 15.281 -6.890 1.00 49.88 86 ILE A N 1
ATOM 669 C CA . ILE A 1 86 ? -0.322 15.556 -6.313 1.00 49.88 86 ILE A CA 1
ATOM 670 C C . ILE A 1 86 ? -1.303 14.432 -6.661 1.00 49.88 86 ILE A C 1
ATOM 672 O O . ILE A 1 86 ? -2.058 14.004 -5.792 1.00 49.88 86 ILE A O 1
ATOM 676 N N . HIS A 1 87 ? -1.259 13.902 -7.884 1.00 52.28 87 HIS A N 1
ATOM 677 C CA . HIS A 1 87 ? -2.078 12.766 -8.296 1.00 52.28 87 HIS A CA 1
ATOM 678 C C . HIS A 1 87 ? -1.785 11.512 -7.466 1.00 52.28 87 HIS A C 1
ATOM 680 O O . HIS A 1 87 ? -2.729 10.879 -7.006 1.00 52.28 87 HIS A O 1
ATOM 686 N N . ILE A 1 88 ? -0.519 11.196 -7.170 1.00 56.62 88 ILE A N 1
ATOM 687 C CA . ILE A 1 88 ? -0.170 10.078 -6.272 1.00 56.62 88 ILE A CA 1
ATOM 688 C C . ILE A 1 88 ? -0.780 10.269 -4.874 1.00 56.62 88 ILE A C 1
ATOM 690 O O . ILE A 1 88 ? -1.245 9.307 -4.268 1.00 56.62 88 ILE A O 1
ATOM 694 N N . LYS A 1 89 ? -0.822 11.505 -4.360 1.00 50.91 89 LYS A N 1
ATOM 695 C CA . LYS A 1 89 ? -1.469 11.805 -3.070 1.00 50.91 89 LYS A CA 1
ATOM 696 C C . LYS A 1 89 ? -3.001 11.843 -3.136 1.00 50.91 89 LYS A C 1
ATOM 698 O O . LYS A 1 89 ? -3.640 11.612 -2.116 1.00 50.91 89 LYS A O 1
ATOM 703 N N . GLY A 1 90 ? -3.583 12.171 -4.289 1.00 37.41 90 GLY A N 1
ATOM 704 C CA . GLY A 1 90 ? -5.018 12.425 -4.458 1.00 37.41 90 GLY A CA 1
ATOM 705 C C . GLY A 1 90 ? -5.837 11.270 -5.047 1.00 37.41 90 GLY A C 1
ATOM 706 O O . GLY A 1 90 ? -7.049 11.238 -4.857 1.00 37.41 90 GLY A O 1
ATOM 707 N N . MET A 1 91 ? -5.220 10.307 -5.741 1.00 44.50 91 MET A N 1
ATOM 708 C CA . MET A 1 91 ? -5.916 9.233 -6.472 1.00 44.50 91 MET A CA 1
ATOM 709 C C . MET A 1 91 ? -6.289 8.008 -5.619 1.00 44.50 91 MET A C 1
ATOM 711 O O . MET A 1 91 ? -6.318 6.884 -6.114 1.00 44.50 91 MET A O 1
ATOM 715 N N . MET A 1 92 ? -6.630 8.180 -4.344 1.00 46.84 92 MET A N 1
ATOM 716 C CA . MET A 1 92 ? -7.229 7.087 -3.574 1.00 46.84 92 MET A CA 1
ATOM 717 C C . MET A 1 92 ? -8.757 7.205 -3.603 1.00 46.84 92 MET A C 1
ATOM 719 O O . MET A 1 92 ? -9.394 7.567 -2.622 1.00 46.84 92 MET A O 1
ATOM 723 N N . SER A 1 93 ? -9.358 6.940 -4.765 1.00 42.53 93 SER A N 1
ATOM 724 C CA . SER A 1 93 ? -10.808 6.736 -4.884 1.00 42.53 93 SER A CA 1
ATOM 725 C C . SER A 1 93 ? -11.090 5.239 -4.948 1.00 42.53 93 SER A C 1
ATOM 727 O O . SER A 1 93 ? -11.066 4.642 -6.019 1.00 42.53 93 SER A O 1
ATOM 729 N N . ALA A 1 94 ? -11.339 4.620 -3.794 1.00 41.94 94 ALA A N 1
ATOM 730 C CA . ALA A 1 94 ? -11.783 3.233 -3.731 1.00 41.94 94 ALA A CA 1
ATOM 731 C C . ALA A 1 94 ? -13.315 3.182 -3.841 1.00 41.94 94 ALA A C 1
ATOM 733 O O . ALA A 1 94 ? -14.021 3.729 -2.995 1.00 41.94 94 ALA A O 1
ATOM 734 N N . ARG A 1 95 ? -13.843 2.528 -4.882 1.00 39.53 95 ARG A N 1
ATOM 735 C CA . ARG A 1 95 ? -15.247 2.094 -4.932 1.00 39.53 95 ARG A CA 1
ATOM 736 C C . ARG A 1 95 ? -15.275 0.603 -4.634 1.00 39.53 95 ARG A C 1
ATOM 738 O O . ARG A 1 95 ? -14.800 -0.187 -5.442 1.00 39.53 95 ARG A O 1
ATOM 745 N N . VAL A 1 96 ? -15.788 0.238 -3.464 1.00 43.53 96 VAL A N 1
ATOM 746 C CA . VAL A 1 96 ? -15.921 -1.160 -3.046 1.00 43.53 96 VAL A CA 1
ATOM 747 C C . VAL A 1 96 ? -17.295 -1.655 -3.489 1.00 43.53 96 VAL A C 1
ATOM 749 O O . VAL A 1 96 ? -18.311 -1.149 -3.016 1.00 43.53 96 VAL A O 1
ATOM 752 N N . LEU A 1 97 ? -17.325 -2.622 -4.406 1.00 44.31 97 LEU A N 1
ATOM 753 C CA . LEU A 1 97 ? -18.521 -3.405 -4.704 1.00 44.31 97 LEU A CA 1
ATOM 754 C C . LEU A 1 97 ? -18.423 -4.711 -3.911 1.00 44.31 97 LEU A C 1
ATOM 756 O O . LEU A 1 97 ? -17.466 -5.461 -4.080 1.00 44.31 97 LEU A O 1
ATOM 760 N N . ILE A 1 98 ? -19.382 -4.948 -3.018 1.00 53.41 98 ILE A N 1
ATOM 761 C CA . ILE A 1 98 ? -19.478 -6.191 -2.248 1.00 53.41 98 ILE A CA 1
ATOM 762 C C . ILE A 1 98 ? -20.552 -7.044 -2.918 1.00 53.41 98 ILE A C 1
ATOM 764 O O . ILE A 1 98 ? -21.738 -6.743 -2.798 1.00 53.41 98 ILE A O 1
ATOM 768 N N . GLU A 1 99 ? -20.135 -8.088 -3.627 1.00 49.50 99 GLU A N 1
ATOM 769 C CA . GLU A 1 99 ? -21.035 -9.108 -4.169 1.00 49.50 99 GLU A CA 1
ATOM 770 C C . GLU A 1 99 ? -21.079 -10.296 -3.205 1.00 49.50 99 GLU A C 1
ATOM 772 O O . GLU A 1 99 ? -20.067 -10.678 -2.612 1.00 49.50 99 GLU A O 1
ATOM 777 N N . LYS A 1 100 ? -22.271 -10.853 -2.996 1.00 39.25 100 LYS A N 1
ATOM 778 C CA . LYS A 1 100 ? -22.470 -12.055 -2.189 1.00 39.25 100 LYS A CA 1
ATOM 779 C C . LYS A 1 100 ? -22.517 -13.232 -3.163 1.00 39.25 100 LYS A C 1
ATOM 781 O O . LYS A 1 100 ? -23.319 -13.180 -4.088 1.00 39.25 100 LYS A O 1
ATOM 786 N N . GLU A 1 101 ? -21.668 -14.243 -2.987 1.00 48.41 101 GLU A N 1
ATOM 787 C CA . GLU A 1 101 ? -21.871 -15.518 -3.690 1.00 48.41 101 GLU A CA 1
ATOM 788 C C . GLU A 1 101 ? -23.173 -16.154 -3.172 1.00 48.41 101 GLU A C 1
ATOM 790 O O . GLU A 1 101 ? -23.375 -16.231 -1.953 1.00 48.41 101 GLU A O 1
ATOM 795 N N . ASP A 1 102 ? -24.060 -16.512 -4.108 1.00 42.97 102 ASP A N 1
ATOM 796 C CA . ASP A 1 102 ? -25.349 -17.185 -3.877 1.00 42.97 102 ASP A CA 1
ATOM 797 C C . ASP A 1 102 ? -25.181 -18.635 -3.389 1.00 42.97 102 ASP A C 1
ATOM 799 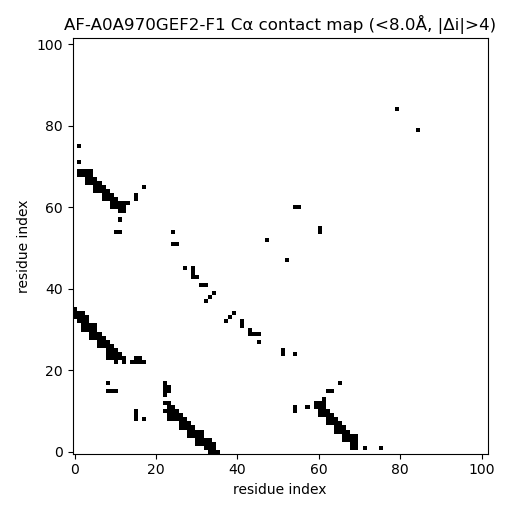O O . ASP A 1 102 ? -24.305 -19.358 -3.924 1.00 42.97 102 ASP A O 1
#

Sequence (102 aa):
PIGASAKLFFSTTPAIDTNNPSTYNFMKEAAIYSANLQPDFQNVNLTLNKDELNVFTSEQVFMRLAFSFEETGTPVTIHASTMDYIHIKGMMSARVLIEKED

Radius of gyration: 15.98 Å; Cα contacts (8 Å, |Δi|>4): 122; chains: 1; bounding box: 47×36×37 Å

Foldseek 3Di:
DWKKKKKKFKALDAPDDPVDPVRGPDMDIFIGDDCVVPNDDDDTDDDDDPSRVVRVVRPDMYMDMDMGIDDDPDDDDDDDDPVNVVCVVVVPDDDDDDDDDD